Protein AF-A0A0C2FG57-F1 (afdb_monomer)

Structure (mmCIF, N/CA/C/O backbone):
data_AF-A0A0C2FG57-F1
#
_entry.id   AF-A0A0C2FG57-F1
#
loop_
_atom_site.group_PDB
_atom_site.id
_atom_site.type_symbol
_atom_site.label_atom_id
_atom_site.label_alt_id
_atom_site.label_comp_id
_atom_site.label_asym_id
_atom_site.label_entity_id
_atom_site.label_seq_id
_atom_site.pdbx_PDB_ins_code
_atom_site.Cartn_x
_atom_site.Cartn_y
_atom_site.Cartn_z
_atom_site.occupancy
_atom_site.B_iso_or_equiv
_atom_site.auth_seq_id
_atom_site.auth_comp_id
_atom_site.auth_asym_id
_atom_site.auth_atom_id
_atom_site.pdbx_PDB_model_num
ATOM 1 N N . MET A 1 1 ? -1.251 2.344 -1.201 1.00 79.00 1 MET A N 1
ATOM 2 C CA . MET A 1 1 ? 0.182 1.981 -1.328 1.00 79.00 1 MET A CA 1
ATOM 3 C C . MET A 1 1 ? 0.920 3.168 -1.913 1.00 79.00 1 MET A C 1
ATOM 5 O O . MET A 1 1 ? 0.392 3.776 -2.837 1.00 79.00 1 MET A O 1
ATOM 9 N N . PHE A 1 2 ? 2.111 3.463 -1.394 1.00 85.00 2 PHE A N 1
ATOM 10 C CA . PHE A 1 2 ? 2.962 4.559 -1.859 1.00 85.00 2 PHE A CA 1
ATOM 11 C C . PHE A 1 2 ? 4.258 3.983 -2.429 1.00 85.00 2 PHE A C 1
ATOM 13 O O . PHE A 1 2 ? 4.974 3.278 -1.714 1.00 85.00 2 PHE A O 1
ATOM 20 N N . LEU A 1 3 ? 4.571 4.262 -3.696 1.00 85.31 3 LEU A N 1
ATOM 21 C CA . LEU A 1 3 ? 5.857 3.868 -4.276 1.00 85.31 3 LEU A CA 1
ATOM 22 C C . LEU A 1 3 ? 6.853 5.013 -4.138 1.00 85.31 3 LEU A C 1
ATOM 24 O O . LEU A 1 3 ? 6.662 6.079 -4.714 1.00 85.31 3 LEU A O 1
ATOM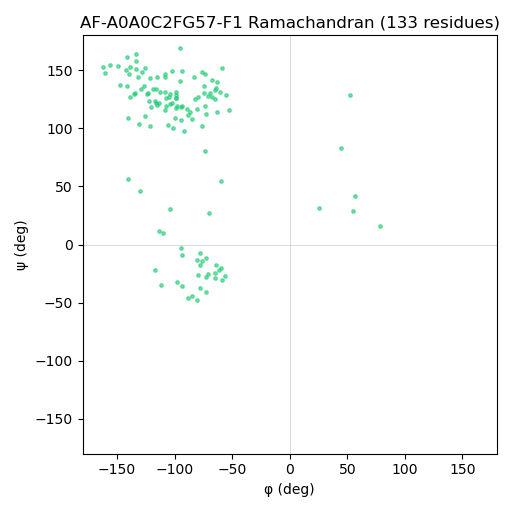 28 N N . GLN A 1 4 ? 7.946 4.765 -3.423 1.00 88.06 4 GLN A N 1
ATOM 29 C CA . GLN A 1 4 ? 8.990 5.762 -3.234 1.00 88.06 4 GLN A CA 1
ATOM 30 C C . GLN A 1 4 ? 10.027 5.702 -4.360 1.00 88.06 4 GLN A C 1
ATOM 32 O O . GLN A 1 4 ? 10.412 6.740 -4.892 1.00 88.06 4 GLN A O 1
ATOM 37 N N . GLN A 1 5 ? 10.489 4.502 -4.732 1.00 87.12 5 GLN A N 1
ATOM 38 C CA . GLN A 1 5 ? 11.542 4.345 -5.739 1.00 87.12 5 GLN A CA 1
ATOM 39 C C . GLN A 1 5 ? 11.567 2.935 -6.350 1.00 87.12 5 GLN A C 1
ATOM 41 O O . GLN A 1 5 ? 11.326 1.947 -5.653 1.00 87.12 5 GLN A O 1
ATOM 46 N N . ILE A 1 6 ? 11.941 2.841 -7.632 1.00 85.56 6 ILE A N 1
ATOM 47 C CA . ILE A 1 6 ? 12.431 1.595 -8.247 1.00 85.56 6 ILE A CA 1
ATOM 48 C C . ILE A 1 6 ? 13.939 1.529 -7.998 1.00 85.56 6 ILE A C 1
ATOM 50 O O . ILE A 1 6 ? 14.676 2.393 -8.484 1.00 85.56 6 ILE A O 1
ATOM 54 N N . LEU A 1 7 ? 14.376 0.550 -7.209 1.00 86.12 7 LEU A N 1
ATOM 55 C CA . LEU A 1 7 ? 15.781 0.383 -6.842 1.00 86.12 7 LEU A CA 1
ATOM 56 C C . LEU A 1 7 ? 16.564 -0.307 -7.958 1.00 86.12 7 LEU A C 1
ATOM 58 O O . LEU A 1 7 ? 17.633 0.173 -8.316 1.00 86.12 7 LEU A O 1
ATOM 62 N N . ASP A 1 8 ? 16.028 -1.408 -8.486 1.00 84.00 8 ASP A N 1
ATOM 63 C CA . ASP A 1 8 ? 16.683 -2.227 -9.509 1.00 84.00 8 ASP A CA 1
ATOM 64 C C . ASP A 1 8 ? 15.672 -3.139 -10.224 1.00 84.00 8 ASP A C 1
ATOM 66 O O . ASP A 1 8 ? 14.655 -3.524 -9.634 1.00 84.00 8 ASP A O 1
ATOM 70 N N . VAL A 1 9 ? 15.964 -3.500 -11.473 1.00 82.31 9 VAL A N 1
ATOM 71 C CA . VAL A 1 9 ? 15.196 -4.455 -12.283 1.00 82.31 9 VAL A CA 1
ATOM 72 C C . VAL A 1 9 ? 16.173 -5.461 -12.882 1.00 82.31 9 VAL A C 1
ATOM 74 O O . VAL A 1 9 ? 16.874 -5.177 -13.847 1.00 82.31 9 VAL A O 1
ATOM 77 N N . ASP A 1 10 ? 16.201 -6.665 -12.321 1.00 82.00 10 ASP A N 1
ATOM 78 C CA . ASP A 1 10 ? 17.014 -7.764 -12.825 1.00 82.00 10 ASP A CA 1
ATOM 79 C C . ASP A 1 10 ? 16.194 -8.598 -13.812 1.00 82.00 10 ASP A C 1
ATOM 81 O O . ASP A 1 10 ? 15.419 -9.483 -13.432 1.00 82.00 10 ASP A O 1
ATOM 85 N N . GLU A 1 11 ? 16.371 -8.330 -15.103 1.00 76.94 11 GLU A N 1
ATOM 86 C CA . GLU A 1 11 ? 15.618 -9.013 -16.159 1.00 76.94 11 GLU A CA 1
ATOM 87 C C . GLU A 1 11 ? 16.041 -10.479 -16.323 1.00 76.94 11 GLU A C 1
ATOM 89 O O . GLU A 1 11 ? 15.248 -11.306 -16.778 1.00 76.94 11 GLU A O 1
ATOM 94 N N . LYS A 1 12 ? 17.283 -10.826 -15.948 1.00 79.94 12 LYS A N 1
ATOM 95 C CA . LYS A 1 12 ? 17.795 -12.202 -16.053 1.00 79.94 12 LYS A CA 1
ATOM 96 C C . LYS A 1 12 ? 17.159 -13.096 -15.004 1.00 79.94 12 LYS A C 1
ATOM 98 O O . LYS A 1 12 ? 16.819 -14.239 -15.304 1.00 79.94 12 LYS A O 1
ATOM 103 N N . ASN A 1 13 ? 17.007 -12.571 -13.792 1.00 80.12 13 ASN A N 1
ATOM 104 C CA . ASN A 1 13 ? 16.400 -13.285 -12.674 1.00 80.12 13 ASN A CA 1
ATOM 105 C C . ASN A 1 13 ? 14.899 -12.992 -12.515 1.00 80.12 13 ASN A C 1
ATOM 107 O O . ASN A 1 13 ? 14.259 -13.612 -11.669 1.00 80.12 13 ASN A O 1
ATOM 111 N N . GLN A 1 14 ? 14.332 -12.105 -13.341 1.00 72.56 14 GLN A N 1
ATOM 112 C CA . GLN A 1 14 ? 12.930 -11.670 -13.291 1.00 72.56 14 GLN A CA 1
ATOM 113 C C . GLN A 1 14 ? 12.540 -11.078 -11.928 1.00 72.56 14 GLN A C 1
ATOM 115 O O . GLN A 1 14 ? 11.469 -11.361 -11.386 1.00 72.56 14 GLN A O 1
ATOM 120 N N . LEU A 1 15 ? 13.430 -10.267 -11.355 1.00 79.25 15 LEU A N 1
ATOM 121 C CA . LEU A 1 15 ? 13.248 -9.654 -10.042 1.00 79.25 15 LEU A CA 1
ATOM 122 C C . LEU A 1 15 ? 13.178 -8.137 -10.163 1.00 79.25 15 LEU A C 1
ATOM 124 O O . LEU A 1 15 ? 14.018 -7.514 -10.800 1.00 79.25 15 LEU A O 1
ATOM 128 N N . VAL A 1 16 ? 12.195 -7.541 -9.494 1.00 81.31 16 VAL A N 1
ATOM 129 C CA . VAL A 1 16 ? 12.063 -6.088 -9.378 1.00 81.31 16 VAL A CA 1
ATOM 130 C C . VAL A 1 16 ? 12.202 -5.707 -7.915 1.00 81.31 16 VAL A C 1
ATOM 132 O O . VAL A 1 16 ? 11.449 -6.184 -7.065 1.00 81.31 16 VAL A O 1
ATOM 135 N N . SER A 1 17 ? 13.160 -4.832 -7.632 1.00 83.75 17 SER A N 1
ATOM 136 C CA . SER A 1 17 ? 13.421 -4.300 -6.300 1.00 83.75 17 SER A CA 1
ATOM 137 C C . SER A 1 17 ? 12.776 -2.927 -6.164 1.00 83.75 17 SER A C 1
ATOM 139 O O . SER A 1 17 ? 13.139 -1.980 -6.864 1.00 83.75 17 SER A O 1
ATOM 141 N N . LEU A 1 18 ? 11.820 -2.806 -5.244 1.00 85.56 18 LEU A N 1
ATOM 142 C CA . LEU A 1 18 ? 11.064 -1.578 -5.001 1.00 85.56 18 LEU A CA 1
ATOM 143 C C . LEU A 1 18 ? 11.241 -1.124 -3.556 1.00 85.56 18 LEU A C 1
ATOM 145 O O . LEU A 1 18 ? 11.238 -1.939 -2.635 1.00 85.56 18 LEU A O 1
ATOM 149 N N . ASN A 1 19 ? 11.313 0.189 -3.361 1.00 87.69 19 ASN A N 1
ATOM 150 C CA . ASN A 1 19 ? 11.068 0.802 -2.067 1.00 87.69 19 ASN A CA 1
ATOM 151 C C . ASN A 1 19 ? 9.639 1.353 -2.062 1.00 87.69 19 ASN A C 1
ATOM 153 O O . ASN A 1 19 ? 9.340 2.328 -2.760 1.00 87.69 19 ASN A O 1
ATOM 157 N N . ALA A 1 20 ? 8.756 0.706 -1.308 1.00 85.38 20 ALA A N 1
ATOM 158 C CA . ALA A 1 20 ? 7.349 1.061 -1.231 1.00 85.38 20 ALA A CA 1
ATOM 159 C C . ALA A 1 20 ? 6.822 0.946 0.198 1.00 85.38 20 ALA A C 1
ATOM 161 O O . ALA A 1 20 ? 7.211 0.057 0.956 1.00 85.38 20 ALA A O 1
ATOM 162 N N . TRP A 1 21 ? 5.881 1.825 0.528 1.00 85.62 21 TRP A N 1
ATOM 163 C CA . TRP A 1 21 ? 5.178 1.832 1.799 1.00 85.62 21 TRP A CA 1
ATOM 164 C C . TRP A 1 21 ? 3.774 1.270 1.613 1.00 85.62 21 TRP A C 1
ATOM 166 O O . TRP A 1 21 ? 2.951 1.779 0.839 1.00 85.62 21 TRP A O 1
ATOM 176 N N . LEU A 1 22 ? 3.503 0.200 2.350 1.00 81.12 22 LEU A N 1
ATOM 177 C CA . LEU A 1 22 ? 2.191 -0.413 2.435 1.00 81.12 22 LEU A CA 1
ATOM 178 C C . LEU A 1 22 ? 1.480 0.168 3.654 1.00 81.12 22 LEU A C 1
ATOM 180 O O . LEU A 1 22 ? 1.959 0.048 4.779 1.00 81.12 22 LEU A O 1
ATOM 184 N N . SER A 1 23 ? 0.360 0.840 3.402 1.00 83.25 23 SER A N 1
ATOM 185 C CA . SER A 1 23 ? -0.507 1.385 4.441 1.00 83.25 23 SER A CA 1
ATOM 186 C C . SER A 1 23 ? -1.766 0.542 4.488 1.00 83.25 23 SER A C 1
ATOM 188 O O . SER A 1 23 ? -2.415 0.355 3.457 1.00 83.25 23 SER A O 1
ATOM 190 N N . TYR A 1 24 ? -2.083 0.035 5.673 1.00 80.75 24 TYR A N 1
ATOM 191 C CA . TYR 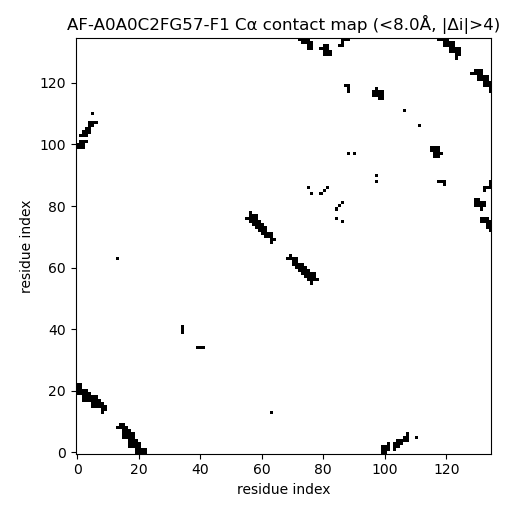A 1 24 ? -3.271 -0.762 5.926 1.00 80.75 24 TYR A CA 1
ATOM 192 C C . TYR A 1 24 ? -4.035 -0.147 7.083 1.00 80.75 24 TYR A C 1
ATOM 194 O O . TYR A 1 24 ? -3.448 0.187 8.111 1.00 80.75 24 TYR A O 1
ATOM 202 N N . THR A 1 25 ? -5.348 -0.074 6.922 1.00 82.62 25 THR A N 1
ATOM 203 C CA . THR A 1 25 ? -6.269 0.347 7.971 1.00 82.62 25 THR A CA 1
ATOM 204 C C . THR A 1 25 ? -7.254 -0.787 8.182 1.00 82.62 25 THR A C 1
ATOM 206 O O . THR A 1 25 ? -7.903 -1.232 7.237 1.00 82.62 25 THR A O 1
ATOM 209 N N . TRP A 1 26 ? -7.354 -1.276 9.413 1.00 83.19 26 TRP A N 1
ATOM 210 C CA . TRP A 1 26 ? -8.336 -2.284 9.795 1.00 83.19 26 TRP A CA 1
ATOM 211 C C . TRP A 1 26 ? -9.015 -1.877 11.099 1.00 83.19 26 TRP A C 1
ATOM 213 O O . TRP A 1 26 ? -8.484 -1.076 11.867 1.00 83.19 26 TRP A O 1
ATOM 223 N N . GLN A 1 27 ? -10.205 -2.423 11.335 1.00 81.00 27 GLN A N 1
ATOM 224 C CA . GLN A 1 27 ? -10.916 -2.280 12.601 1.00 81.00 27 GLN A CA 1
ATOM 225 C C . GLN A 1 27 ? -10.798 -3.583 13.388 1.00 81.00 27 GLN A C 1
ATOM 227 O O . GLN A 1 27 ? -11.085 -4.655 12.856 1.00 81.00 27 GLN A O 1
ATOM 232 N N . ASP A 1 28 ? -10.389 -3.488 14.651 1.00 81.06 28 ASP A N 1
ATOM 233 C CA . ASP A 1 28 ? -10.318 -4.617 15.578 1.00 81.06 28 ASP A CA 1
ATOM 234 C C . ASP A 1 28 ? -11.308 -4.396 16.726 1.00 81.06 28 ASP A C 1
ATOM 236 O O . ASP A 1 28 ? -11.209 -3.418 17.468 1.00 81.06 28 ASP A O 1
ATOM 240 N N . TYR A 1 29 ? -12.266 -5.311 16.881 1.00 81.62 29 TYR A N 1
ATOM 241 C CA . TYR A 1 29 ? -13.293 -5.236 17.923 1.00 81.62 29 TYR A CA 1
ATOM 242 C C . TYR A 1 29 ? -12.715 -5.360 19.342 1.00 81.62 29 TYR A C 1
ATOM 244 O O . TYR A 1 29 ? -13.332 -4.891 20.297 1.00 81.62 29 TYR A O 1
ATOM 252 N N . SER A 1 30 ? -11.545 -5.988 19.491 1.00 83.25 30 SER A N 1
ATOM 253 C CA . SER A 1 30 ? -10.872 -6.169 20.783 1.00 83.25 30 SER A CA 1
ATOM 254 C C . SER A 1 30 ? -10.163 -4.896 21.249 1.00 83.25 30 SER A C 1
ATOM 256 O O . SER A 1 30 ? -9.850 -4.768 22.431 1.00 83.25 30 SER A O 1
ATOM 258 N N . LEU A 1 31 ? -9.922 -3.950 20.334 1.00 84.06 31 LEU A N 1
ATOM 259 C CA . LEU A 1 31 ? -9.248 -2.672 20.583 1.00 84.06 31 LEU A CA 1
ATOM 260 C C . LEU A 1 31 ? -10.232 -1.494 20.629 1.00 84.06 31 LEU A C 1
ATOM 262 O O . LEU A 1 31 ? -9.876 -0.367 20.298 1.00 84.06 31 LEU A O 1
ATOM 266 N N . VAL A 1 32 ? -11.470 -1.746 21.058 1.00 85.56 32 VAL A N 1
ATOM 267 C CA . VAL A 1 32 ? -12.491 -0.717 21.290 1.00 85.56 32 VAL A CA 1
ATOM 268 C C . VAL A 1 32 ? -12.654 -0.494 22.791 1.00 85.56 32 VAL A C 1
ATOM 270 O O . VAL A 1 32 ? -12.903 -1.433 23.546 1.00 85.56 32 VAL A 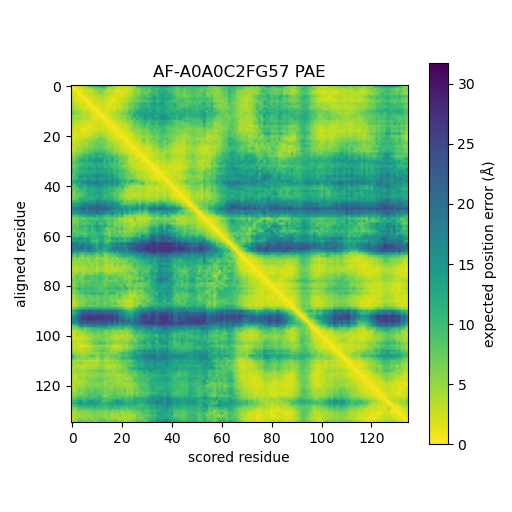O 1
ATOM 273 N N . TRP A 1 33 ? -12.546 0.759 23.232 1.00 87.94 33 TRP A N 1
ATOM 274 C CA . TRP A 1 33 ? -12.763 1.160 24.622 1.00 87.94 33 TRP A CA 1
ATOM 275 C C . TRP A 1 33 ? -13.653 2.402 24.709 1.00 87.94 33 TRP A C 1
ATOM 277 O O . TRP A 1 33 ? -13.866 3.107 23.726 1.00 87.94 33 TRP A O 1
ATOM 287 N N . ASP A 1 34 ? -14.187 2.654 25.901 1.00 90.19 34 ASP A N 1
ATOM 288 C CA . ASP A 1 34 ? -14.980 3.843 26.215 1.00 90.19 34 ASP A CA 1
ATOM 289 C C . ASP A 1 34 ? -14.043 4.974 26.684 1.00 90.19 34 ASP A C 1
ATOM 291 O O . ASP A 1 34 ? -13.454 4.838 27.763 1.00 90.19 34 ASP A O 1
ATOM 295 N N . PRO A 1 35 ? -13.866 6.070 25.917 1.00 92.06 35 PRO A N 1
ATOM 296 C CA . PRO A 1 35 ? -12.925 7.134 26.267 1.00 92.06 35 PRO A CA 1
ATOM 297 C C . PRO A 1 35 ? -13.224 7.781 27.621 1.00 92.06 35 PRO A C 1
ATOM 299 O O . PRO A 1 35 ? -12.294 8.195 28.310 1.00 92.06 35 PRO A O 1
ATOM 302 N N . GLU A 1 36 ? -14.490 7.831 28.049 1.00 91.88 36 GLU A N 1
ATOM 303 C CA . GLU A 1 36 ? -14.871 8.444 29.327 1.00 91.88 36 GLU A CA 1
ATOM 304 C C . GLU A 1 36 ? -14.285 7.688 30.528 1.00 91.88 36 GLU A C 1
ATOM 306 O O . GLU A 1 36 ? -13.973 8.288 31.556 1.00 91.88 36 GLU A O 1
ATOM 311 N N . LYS A 1 37 ? -14.060 6.375 30.385 1.00 91.81 37 LYS A N 1
ATOM 312 C CA . LYS A 1 37 ? -13.444 5.534 31.424 1.00 91.81 37 LYS A CA 1
ATOM 313 C C . LYS A 1 37 ? -11.922 5.644 31.479 1.00 91.81 37 LYS A C 1
ATOM 315 O O . LYS A 1 37 ? -11.326 5.184 32.449 1.00 91.81 37 LYS A O 1
ATOM 320 N N . TYR A 1 38 ? -11.305 6.240 30.462 1.00 89.06 38 TYR A N 1
ATOM 321 C CA . TYR A 1 38 ? -9.854 6.333 30.301 1.00 89.06 38 TYR A CA 1
ATOM 322 C C . TYR A 1 38 ? -9.422 7.773 30.013 1.00 89.06 38 TYR A C 1
ATOM 324 O O . TYR A 1 38 ? -8.641 8.020 29.100 1.00 89.06 38 TYR A O 1
ATOM 332 N N . GLU A 1 39 ? -9.958 8.730 30.774 1.00 88.38 39 GLU A N 1
ATOM 333 C CA . GLU A 1 39 ? -9.540 10.143 30.744 1.00 88.38 39 GLU A CA 1
ATOM 334 C C . GLU A 1 39 ? -9.588 10.795 29.344 1.00 88.38 39 GLU A C 1
ATOM 336 O O . GLU A 1 39 ? -8.842 11.724 29.043 1.00 88.38 39 GLU A O 1
ATOM 341 N N . GLY A 1 40 ? -10.479 10.323 28.469 1.00 90.69 40 GLY A N 1
ATOM 342 C CA . GLY A 1 40 ? -10.662 10.856 27.121 1.00 90.69 40 GLY A CA 1
ATOM 343 C C . GLY A 1 40 ? -9.616 10.405 26.097 1.00 90.69 40 GLY A C 1
ATOM 344 O O . GLY A 1 40 ? -9.520 11.024 25.038 1.00 90.69 40 GLY A O 1
ATOM 345 N N . ILE A 1 41 ? -8.839 9.350 26.367 1.00 89.94 41 ILE A N 1
ATOM 346 C CA . ILE A 1 41 ? -7.869 8.810 25.402 1.00 89.94 41 ILE A CA 1
ATOM 347 C C . ILE A 1 41 ? -8.606 8.247 24.177 1.00 89.94 41 ILE A C 1
ATOM 349 O O . ILE A 1 41 ? -9.469 7.382 24.315 1.00 89.94 41 ILE A O 1
ATOM 353 N N . GLN A 1 42 ? -8.242 8.723 22.982 1.00 85.62 42 GLN A N 1
ATOM 354 C CA . GLN A 1 42 ? -8.830 8.306 21.695 1.00 85.62 42 GLN A CA 1
ATOM 355 C C . GLN A 1 42 ? -7.823 7.637 20.748 1.00 85.62 42 GLN A C 1
ATOM 357 O O . GLN A 1 42 ? -8.231 6.890 19.866 1.00 85.62 42 GLN A O 1
ATOM 362 N N . ASP A 1 43 ? -6.523 7.887 20.926 1.00 86.06 43 ASP A N 1
ATOM 363 C CA . ASP A 1 43 ? -5.454 7.323 20.095 1.00 86.06 43 ASP A CA 1
ATOM 364 C C . ASP A 1 43 ? -4.379 6.696 20.990 1.00 86.06 43 ASP A C 1
ATOM 366 O O . ASP A 1 43 ? -3.954 7.290 21.986 1.00 86.06 43 ASP A O 1
ATOM 370 N N . ILE A 1 44 ? -3.952 5.485 20.635 1.00 85.62 44 ILE A N 1
ATOM 371 C CA . ILE A 1 44 ? -2.923 4.716 21.332 1.00 85.62 44 ILE A CA 1
ATOM 372 C C . ILE A 1 44 ? -1.968 4.152 20.285 1.00 85.62 44 ILE A C 1
ATOM 374 O O . ILE A 1 44 ? -2.375 3.508 19.320 1.00 85.62 44 ILE A O 1
ATOM 378 N N . ARG A 1 45 ? -0.667 4.350 20.509 1.00 84.56 45 ARG A N 1
ATOM 379 C CA . ARG A 1 45 ? 0.387 3.856 19.620 1.00 84.56 45 ARG A CA 1
ATOM 380 C C . ARG A 1 45 ? 1.124 2.700 20.267 1.00 84.56 45 ARG A C 1
ATOM 382 O O . ARG A 1 45 ? 1.771 2.867 21.299 1.00 84.56 45 ARG A O 1
ATOM 389 N N . PHE A 1 46 ? 1.069 1.544 19.623 1.00 81.06 46 PHE A N 1
ATOM 390 C CA . PHE A 1 46 ? 1.831 0.372 20.028 1.00 81.06 46 PHE A CA 1
ATOM 391 C C . PHE A 1 46 ? 3.142 0.294 19.237 1.00 81.06 46 PHE A C 1
ATOM 393 O O . PHE A 1 46 ? 3.153 0.597 18.040 1.00 81.06 46 PHE A O 1
ATOM 400 N N . PRO A 1 47 ? 4.261 -0.107 19.864 1.00 80.25 47 PRO A N 1
ATOM 401 C CA . PRO A 1 47 ? 5.500 -0.328 19.134 1.00 80.25 47 PRO A CA 1
ATOM 402 C C . PRO A 1 47 ? 5.320 -1.501 18.161 1.00 80.25 47 PRO A C 1
ATOM 404 O O . PRO A 1 47 ? 4.827 -2.559 18.543 1.00 80.25 47 PRO A O 1
ATOM 407 N N . GLY A 1 48 ? 5.752 -1.338 16.907 1.00 66.19 48 GLY A N 1
ATOM 408 C CA . GLY A 1 48 ? 5.597 -2.367 15.867 1.00 66.19 48 GLY A CA 1
ATOM 409 C C . GLY A 1 48 ? 6.275 -3.709 16.189 1.00 66.19 48 GLY A C 1
ATOM 410 O O . GLY A 1 48 ? 5.876 -4.734 15.647 1.00 66.19 48 GLY A O 1
ATOM 411 N N . SER A 1 49 ? 7.243 -3.714 17.113 1.00 66.12 49 SER A N 1
ATOM 412 C CA . SER A 1 49 ? 7.939 -4.904 17.624 1.00 66.12 49 SER A CA 1
ATOM 413 C C . SER A 1 49 ? 7.149 -5.710 18.659 1.00 66.12 49 SER A C 1
ATOM 415 O O . SER A 1 49 ? 7.600 -6.774 19.075 1.00 66.12 49 SER A O 1
ATOM 417 N N . ALA A 1 50 ? 6.000 -5.212 19.119 1.00 58.62 50 ALA A N 1
ATOM 418 C CA . ALA A 1 50 ? 5.131 -5.954 20.014 1.00 58.62 50 ALA A CA 1
ATOM 419 C C . ALA A 1 50 ? 4.223 -6.874 19.187 1.00 58.62 50 ALA A C 1
ATOM 421 O O . ALA A 1 50 ? 3.258 -6.413 18.580 1.00 58.62 50 ALA A O 1
ATOM 422 N N . ASP A 1 51 ? 4.472 -8.183 19.232 1.00 66.19 51 ASP A N 1
ATOM 423 C CA . ASP A 1 51 ? 3.596 -9.235 18.672 1.00 66.19 51 ASP A CA 1
ATOM 424 C C . ASP A 1 51 ? 2.282 -9.411 19.467 1.00 66.19 51 ASP A C 1
ATOM 426 O O . ASP A 1 51 ? 1.696 -10.486 19.528 1.00 66.19 51 ASP A O 1
ATOM 430 N N . HIS A 1 52 ? 1.823 -8.347 20.126 1.00 71.38 52 HIS A N 1
ATOM 431 C CA . HIS A 1 52 ? 0.659 -8.360 21.008 1.00 71.38 52 HIS A CA 1
ATOM 432 C C . HIS A 1 52 ? -0.631 -7.960 20.282 1.00 71.38 52 HIS A C 1
ATOM 434 O O . HIS A 1 52 ? -1.707 -8.067 20.861 1.00 71.38 52 HIS A O 1
ATOM 440 N N . ILE A 1 53 ? -0.529 -7.489 19.034 1.00 80.50 53 ILE A N 1
ATOM 441 C CA . ILE A 1 53 ? -1.665 -7.068 18.212 1.00 80.50 53 ILE A CA 1
ATOM 442 C C . ILE A 1 53 ? -1.644 -7.853 16.910 1.00 80.50 53 ILE A C 1
ATOM 444 O O . ILE A 1 53 ? -0.617 -7.916 16.230 1.00 80.50 53 ILE A O 1
ATOM 448 N N . TRP A 1 54 ? -2.792 -8.437 16.570 1.00 80.06 54 TRP A N 1
ATOM 449 C CA . TRP A 1 54 ? -2.977 -9.129 15.305 1.00 80.06 54 TRP A CA 1
ATOM 450 C C . TRP A 1 54 ? -2.856 -8.142 14.140 1.00 80.06 54 TRP A C 1
ATOM 452 O O . TRP A 1 54 ? -3.414 -7.044 14.165 1.00 80.06 54 TRP A O 1
ATOM 462 N N . ARG A 1 55 ? -2.112 -8.543 13.111 1.00 78.81 55 ARG A N 1
ATOM 463 C CA . ARG A 1 55 ? -1.943 -7.796 11.865 1.00 78.81 55 ARG A CA 1
ATOM 464 C C . ARG A 1 55 ? -2.165 -8.758 10.700 1.00 78.81 55 ARG A C 1
ATOM 466 O O . ARG A 1 55 ? -1.778 -9.920 10.813 1.00 78.81 55 ARG A O 1
ATOM 473 N N . PRO A 1 56 ? -2.774 -8.307 9.597 1.00 72.19 56 PRO A N 1
ATOM 474 C CA . PRO A 1 56 ? -3.029 -9.175 8.459 1.00 72.19 56 PRO A CA 1
ATOM 475 C C . PRO A 1 56 ? -1.723 -9.570 7.752 1.00 72.19 56 PRO A C 1
ATOM 477 O O . PRO A 1 56 ? -0.917 -8.712 7.394 1.00 72.19 56 PRO A O 1
ATOM 480 N N . ASP A 1 57 ? -1.540 -10.870 7.506 1.00 72.25 57 ASP A N 1
ATOM 481 C CA . ASP A 1 57 ? -0.424 -11.397 6.712 1.00 72.25 57 ASP A CA 1
ATOM 482 C C . ASP A 1 57 ? -0.686 -11.149 5.223 1.00 72.25 57 ASP A C 1
ATOM 484 O O . ASP A 1 57 ? -1.472 -11.869 4.600 1.00 72.25 57 ASP A O 1
ATOM 488 N N . ILE A 1 58 ? -0.045 -10.129 4.651 1.00 71.75 58 ILE A N 1
ATOM 489 C CA . ILE A 1 58 ? -0.200 -9.771 3.240 1.00 71.75 58 ILE A CA 1
ATOM 490 C C . ILE A 1 58 ? 1.078 -10.129 2.490 1.00 71.75 58 ILE A C 1
ATOM 492 O O . ILE A 1 58 ? 2.147 -9.576 2.747 1.00 71.75 58 ILE A O 1
ATOM 496 N N . LEU A 1 59 ? 0.956 -11.069 1.554 1.00 71.56 59 LEU A N 1
ATOM 497 C CA . LEU A 1 59 ? 2.068 -11.535 0.729 1.00 71.56 59 LEU A CA 1
ATOM 498 C C . LEU A 1 59 ? 2.006 -10.924 -0.665 1.00 71.56 59 LEU A C 1
ATOM 500 O O . LEU A 1 59 ? 0.919 -10.667 -1.178 1.00 71.56 59 LEU A O 1
ATOM 504 N N . LEU A 1 60 ? 3.182 -10.737 -1.266 1.00 64.31 60 LEU A N 1
ATOM 505 C CA . LEU A 1 60 ? 3.356 -10.227 -2.619 1.00 64.31 60 LEU A CA 1
ATOM 506 C C . LEU A 1 60 ? 3.601 -11.378 -3.606 1.00 64.31 60 LEU A C 1
ATOM 508 O O . LEU A 1 60 ? 4.542 -12.151 -3.427 1.00 64.31 60 LEU A O 1
ATOM 512 N N . TYR A 1 61 ? 2.805 -11.464 -4.674 1.00 52.81 61 TYR A N 1
ATOM 513 C CA . TYR A 1 61 ? 3.014 -12.428 -5.762 1.00 52.81 61 TYR A CA 1
ATOM 514 C C . TYR A 1 61 ? 3.151 -11.723 -7.122 1.00 52.81 61 TYR A C 1
ATOM 516 O O . TYR A 1 61 ? 2.301 -10.904 -7.467 1.00 52.81 61 TYR A O 1
ATOM 524 N N . ASN A 1 62 ? 4.197 -12.058 -7.894 1.00 62.50 62 ASN A N 1
ATOM 525 C CA . ASN A 1 62 ? 4.563 -11.389 -9.156 1.00 62.50 62 ASN A CA 1
ATOM 526 C C . ASN A 1 62 ? 4.699 -12.367 -10.348 1.00 62.50 62 ASN A C 1
ATOM 528 O O . ASN A 1 62 ? 5.003 -13.546 -10.160 1.00 62.50 62 ASN A O 1
ATOM 532 N N . ARG A 1 63 ? 4.461 -11.879 -11.578 1.00 55.75 63 ARG A N 1
ATOM 533 C CA . ARG A 1 63 ? 4.659 -12.567 -12.875 1.00 55.75 63 ARG A CA 1
ATOM 534 C C . ARG A 1 63 ? 5.217 -11.578 -13.916 1.00 55.75 63 ARG A C 1
ATOM 536 O O . ARG A 1 63 ? 4.687 -10.479 -13.999 1.00 55.75 63 ARG A O 1
ATOM 543 N N . PHE A 1 64 ? 6.216 -11.979 -14.717 1.00 46.94 64 PHE A N 1
ATOM 544 C CA . PHE A 1 64 ? 6.986 -11.089 -15.614 1.00 46.94 64 PHE A CA 1
ATOM 545 C C . PHE A 1 64 ? 7.274 -11.704 -17.007 1.00 46.94 64 PHE A C 1
ATOM 547 O O . PHE A 1 64 ? 7.798 -12.821 -17.073 1.00 46.94 64 PHE A O 1
ATOM 554 N N . PRO A 1 65 ? 6.939 -11.008 -18.116 1.00 43.50 65 PRO A N 1
ATOM 555 C CA . PRO A 1 65 ? 7.587 -11.218 -19.423 1.00 43.50 65 PRO A CA 1
ATOM 556 C C . PRO A 1 65 ? 7.907 -9.918 -20.223 1.00 43.50 65 PRO A C 1
ATOM 558 O O . PRO A 1 65 ? 7.207 -8.923 -20.098 1.00 43.50 65 PRO A O 1
ATOM 561 N N . PHE A 1 66 ? 8.946 -9.997 -21.072 1.00 47.91 66 PHE A N 1
ATOM 562 C CA . PHE A 1 66 ? 9.767 -8.938 -21.712 1.00 47.91 66 PHE A CA 1
ATOM 563 C C . PHE A 1 66 ? 9.112 -7.863 -22.628 1.00 47.91 66 PHE A C 1
ATOM 565 O O . PHE A 1 66 ? 8.171 -8.181 -23.350 1.00 47.91 66 PHE A O 1
ATOM 572 N N . ASP A 1 67 ? 9.766 -6.675 -22.667 1.00 66.81 67 ASP A N 1
ATOM 573 C CA . ASP A 1 67 ? 9.502 -5.376 -23.354 1.00 66.81 67 ASP A CA 1
ATOM 574 C C . ASP A 1 67 ? 8.104 -4.762 -23.130 1.00 66.81 67 ASP A C 1
ATOM 576 O O . ASP A 1 67 ? 7.090 -5.431 -23.276 1.00 66.81 67 ASP A O 1
ATOM 580 N N . ASP A 1 68 ? 8.061 -3.477 -22.734 1.00 64.69 68 ASP A N 1
ATOM 581 C CA . ASP A 1 68 ? 6.994 -2.904 -21.886 1.00 64.69 68 ASP A CA 1
ATOM 582 C C . ASP A 1 68 ? 6.668 -3.842 -20.712 1.00 64.69 68 ASP A C 1
ATOM 584 O O . ASP A 1 68 ? 5.747 -4.657 -20.736 1.00 64.69 68 ASP A O 1
ATOM 588 N N . GLN A 1 69 ? 7.469 -3.740 -19.651 1.00 67.50 69 GLN A N 1
ATOM 589 C CA . GLN A 1 69 ? 7.405 -4.686 -18.542 1.00 67.50 69 GLN A CA 1
ATOM 590 C C . GLN A 1 69 ? 6.147 -4.466 -17.696 1.00 67.50 69 GLN A C 1
ATOM 592 O O . GLN A 1 69 ? 6.025 -3.472 -16.975 1.00 67.50 69 GLN A O 1
ATOM 597 N N . ILE A 1 70 ? 5.230 -5.432 -17.727 1.00 74.94 70 ILE A N 1
ATOM 598 C CA . ILE A 1 70 ? 4.068 -5.456 -16.836 1.00 74.94 70 ILE A CA 1
ATOM 599 C C . ILE A 1 70 ? 4.410 -6.316 -15.623 1.00 74.94 70 ILE A C 1
ATOM 601 O O . ILE A 1 70 ? 4.472 -7.542 -15.705 1.00 74.94 70 ILE A O 1
ATOM 605 N N . CYS A 1 71 ? 4.619 -5.655 -14.487 1.00 75.94 71 CYS A N 1
ATOM 606 C CA . CYS A 1 71 ? 4.834 -6.309 -13.201 1.00 75.94 71 CYS A CA 1
ATOM 607 C C . CYS A 1 71 ? 3.528 -6.324 -12.411 1.00 75.94 71 CYS A C 1
ATOM 609 O O . CYS A 1 71 ? 2.907 -5.279 -12.212 1.00 75.94 71 CYS A O 1
ATOM 611 N N . TYR A 1 72 ? 3.135 -7.496 -11.921 1.00 81.12 72 TYR A N 1
ATOM 612 C CA . TYR A 1 72 ? 1.954 -7.624 -11.077 1.00 81.12 72 TYR A CA 1
ATOM 613 C C . TYR A 1 72 ? 2.379 -7.662 -9.620 1.00 81.12 72 TYR A C 1
ATOM 615 O O . TYR A 1 72 ? 3.183 -8.497 -9.218 1.00 81.12 72 TYR A O 1
ATOM 623 N N . LEU A 1 73 ? 1.806 -6.780 -8.814 1.00 82.06 73 LEU A N 1
ATOM 624 C CA . LEU A 1 73 ? 1.913 -6.867 -7.370 1.00 82.06 73 LEU A CA 1
ATOM 625 C C . LEU A 1 73 ? 0.569 -7.365 -6.861 1.00 82.06 73 LEU A C 1
ATOM 627 O O . LEU A 1 73 ? -0.387 -6.602 -6.857 1.00 82.06 73 LEU A O 1
ATOM 631 N N . LYS A 1 74 ? 0.481 -8.650 -6.503 1.00 84.19 74 LYS A N 1
ATOM 632 C CA . LYS A 1 74 ? -0.730 -9.205 -5.888 1.00 84.19 74 LYS A CA 1
ATOM 633 C C . LYS A 1 74 ? -0.570 -9.260 -4.384 1.00 84.19 74 LYS A C 1
ATOM 635 O O . LYS A 1 74 ? 0.301 -9.981 -3.904 1.00 84.19 74 LYS A O 1
ATOM 640 N N . PHE A 1 75 ? -1.435 -8.551 -3.684 1.00 86.25 75 PHE A N 1
ATOM 641 C CA . PHE A 1 75 ? -1.579 -8.523 -2.242 1.00 86.25 75 PHE A CA 1
ATOM 642 C C . PHE A 1 75 ? -2.785 -9.372 -1.851 1.00 86.25 75 PHE A C 1
ATOM 644 O O . PHE A 1 75 ? -3.909 -9.139 -2.292 1.00 86.25 75 PHE A O 1
ATOM 651 N N . GLY A 1 76 ? -2.559 -10.380 -1.017 1.00 88.00 76 GLY A N 1
ATOM 652 C CA . GLY A 1 76 ? -3.611 -11.280 -0.557 1.00 88.00 76 GLY A CA 1
ATOM 653 C C . GLY A 1 76 ? -3.327 -11.793 0.841 1.00 88.00 76 GLY A C 1
ATOM 654 O O . GLY A 1 76 ? -2.164 -11.882 1.243 1.00 88.00 76 GLY A O 1
ATOM 655 N N . SER A 1 77 ? -4.388 -12.153 1.567 1.00 86.75 77 SER A N 1
ATOM 656 C CA . SER A 1 77 ? -4.223 -12.886 2.818 1.00 86.75 77 SER A CA 1
ATOM 657 C C . SER A 1 77 ? -3.846 -14.334 2.527 1.00 86.75 77 SER A C 1
ATOM 659 O O . SER A 1 77 ? -4.496 -15.005 1.726 1.00 86.75 77 SER A O 1
ATOM 661 N N . TRP A 1 78 ? -2.796 -14.817 3.188 1.00 78.88 78 TRP A N 1
ATOM 662 C CA . TRP A 1 78 ? -2.407 -16.226 3.109 1.00 78.88 78 TRP A CA 1
ATOM 663 C C . TRP A 1 78 ? -3.290 -17.124 3.985 1.00 78.88 78 TRP A C 1
ATOM 665 O O . TRP A 1 78 ? -3.624 -18.246 3.610 1.00 78.88 78 TRP A O 1
ATOM 675 N N . THR A 1 79 ? -3.666 -16.615 5.158 1.00 81.00 79 THR A N 1
ATOM 676 C CA . THR A 1 79 ? -4.294 -17.400 6.229 1.00 81.00 79 THR A CA 1
ATOM 677 C C . THR A 1 79 ? -5.816 -17.258 6.241 1.00 81.00 79 THR A C 1
ATOM 679 O O . THR A 1 79 ? -6.524 -18.201 6.595 1.00 81.00 79 THR A O 1
ATOM 682 N N . PHE A 1 80 ? -6.338 -16.092 5.850 1.00 86.38 80 PHE A N 1
ATOM 683 C CA . PHE A 1 80 ? -7.761 -15.776 5.944 1.00 86.38 80 PHE A CA 1
ATOM 684 C C . PHE A 1 80 ? -8.433 -15.754 4.571 1.00 86.38 80 PHE A C 1
ATOM 686 O O . PHE A 1 80 ? -7.863 -15.328 3.570 1.00 86.38 80 PHE A O 1
ATOM 693 N N . HIS A 1 81 ? -9.681 -16.213 4.548 1.00 88.88 81 HIS A N 1
ATOM 694 C CA . HIS A 1 81 ? -10.568 -16.162 3.391 1.00 88.88 81 HIS A CA 1
ATOM 695 C C . HIS A 1 81 ? -11.464 -14.912 3.463 1.00 88.88 81 HIS A C 1
ATOM 697 O O . HIS A 1 81 ? -11.568 -14.260 4.502 1.00 88.88 81 HIS A O 1
ATOM 703 N N . GLY A 1 82 ? -12.161 -14.605 2.371 1.00 88.00 82 GLY A N 1
ATOM 704 C CA . GLY A 1 82 ? -12.900 -13.360 2.149 1.00 88.00 82 GLY A CA 1
ATOM 705 C C . GLY A 1 82 ? -14.073 -13.085 3.087 1.00 88.00 82 GLY A C 1
ATOM 706 O O . GLY A 1 82 ? -14.496 -11.941 3.189 1.00 88.00 82 GLY A O 1
ATOM 707 N N . TYR A 1 83 ? -14.596 -14.095 3.790 1.00 88.12 83 TYR A N 1
ATOM 708 C CA . TYR A 1 83 ? -15.614 -13.871 4.827 1.00 88.12 83 TYR A CA 1
ATOM 709 C C . TYR A 1 83 ? -15.016 -13.386 6.150 1.00 88.12 83 TYR A C 1
ATOM 711 O O . TYR A 1 83 ? -15.709 -12.736 6.926 1.00 88.12 83 TYR A O 1
ATOM 719 N N . ALA A 1 84 ? -13.750 -13.711 6.414 1.00 86.94 84 ALA A N 1
ATOM 720 C CA . ALA A 1 84 ? -13.039 -13.275 7.610 1.00 86.94 84 ALA A CA 1
ATOM 721 C C . ALA A 1 84 ? -12.250 -11.982 7.362 1.00 86.94 84 ALA A C 1
ATOM 723 O O . ALA A 1 84 ? -12.144 -11.146 8.254 1.00 86.94 84 ALA A O 1
ATOM 724 N N . LEU A 1 85 ? -11.697 -11.824 6.158 1.00 86.62 85 LEU A N 1
ATOM 725 C CA . LEU A 1 85 ? -10.868 -10.687 5.785 1.00 86.62 85 LEU A CA 1
ATOM 726 C C . LEU A 1 85 ? -11.193 -10.261 4.355 1.00 86.62 85 LEU A C 1
ATOM 728 O O . LEU A 1 85 ? -10.836 -10.944 3.395 1.00 86.62 85 LEU A O 1
ATOM 732 N N . ASP A 1 86 ? -11.854 -9.114 4.224 1.00 87.81 86 ASP A N 1
ATOM 733 C CA . ASP A 1 86 ? -12.206 -8.536 2.931 1.00 87.81 86 ASP A CA 1
ATOM 734 C C . ASP A 1 86 ? -11.247 -7.396 2.565 1.00 87.81 86 ASP A C 1
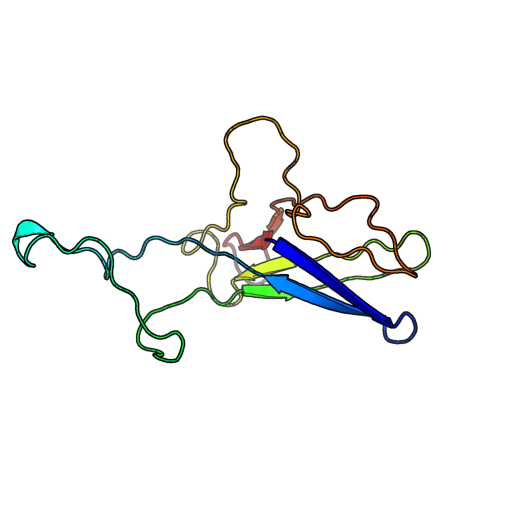ATOM 736 O O . ASP A 1 86 ? -11.357 -6.281 3.074 1.00 87.81 86 ASP A O 1
ATOM 740 N N . LEU A 1 87 ? -10.271 -7.688 1.698 1.00 87.44 87 LEU A N 1
ATOM 741 C CA . LEU A 1 87 ? -9.334 -6.682 1.197 1.00 87.44 87 LEU A CA 1
ATOM 742 C C . LEU A 1 87 ? -10.050 -5.730 0.239 1.00 87.44 87 LEU A C 1
ATOM 744 O O . LEU A 1 87 ? -10.666 -6.165 -0.736 1.00 87.44 87 LEU A O 1
ATOM 748 N N . GLN A 1 88 ? -9.915 -4.432 0.491 1.00 87.88 88 GLN A N 1
ATOM 749 C CA . GLN A 1 88 ? -10.462 -3.362 -0.337 1.00 87.88 88 GLN A CA 1
ATOM 750 C C . GLN A 1 88 ? -9.361 -2.359 -0.679 1.00 87.88 88 GLN A C 1
ATOM 752 O O . GLN A 1 88 ? -8.423 -2.164 0.097 1.00 87.88 88 GLN A O 1
ATOM 757 N N . ILE A 1 89 ? -9.465 -1.739 -1.856 1.00 86.06 89 ILE A N 1
ATOM 758 C CA . ILE A 1 89 ? -8.568 -0.648 -2.234 1.00 86.06 89 ILE A CA 1
ATOM 759 C C . ILE A 1 89 ? -9.070 0.618 -1.551 1.00 86.06 89 ILE A C 1
ATOM 761 O O . ILE A 1 89 ? -10.244 0.963 -1.681 1.00 86.06 89 ILE A O 1
ATOM 765 N N . ASP A 1 90 ? -8.176 1.293 -0.833 1.00 78.00 90 ASP A N 1
ATOM 766 C CA . ASP A 1 90 ? -8.471 2.588 -0.234 1.00 78.00 90 ASP A CA 1
ATOM 767 C C . ASP A 1 90 ? -8.769 3.601 -1.348 1.00 78.00 90 ASP A C 1
ATOM 769 O O . ASP A 1 90 ? -7.929 3.875 -2.210 1.00 78.00 90 ASP A O 1
ATOM 773 N N . ALA A 1 91 ? -10.014 4.062 -1.388 1.00 67.31 91 ALA A N 1
ATOM 774 C CA . ALA A 1 91 ? -10.577 4.819 -2.487 1.00 67.31 91 ALA A CA 1
ATOM 775 C C . ALA A 1 91 ? -11.151 6.127 -1.962 1.00 67.31 91 ALA A C 1
ATOM 777 O O . ALA A 1 91 ? -12.206 6.138 -1.324 1.00 67.31 91 ALA A O 1
ATOM 778 N N . ASP A 1 92 ? -10.511 7.239 -2.311 1.00 61.06 92 ASP A N 1
ATOM 779 C CA . ASP A 1 92 ? -11.062 8.570 -2.077 1.00 61.06 92 ASP A CA 1
ATOM 780 C C . ASP A 1 92 ? -12.206 8.836 -3.079 1.00 61.06 92 ASP A C 1
ATOM 782 O O . ASP A 1 92 ? -12.025 9.419 -4.144 1.00 61.06 92 ASP A O 1
ATOM 786 N N . SER A 1 93 ? -13.382 8.284 -2.757 1.00 54.41 93 SER A N 1
ATOM 787 C CA . SER A 1 93 ? -14.768 8.609 -3.162 1.00 54.41 93 SER A CA 1
ATOM 788 C C . SER A 1 93 ? -15.073 9.330 -4.492 1.00 54.41 93 SER A C 1
ATOM 790 O O . SER A 1 93 ? -16.088 10.014 -4.616 1.00 54.41 93 SER A O 1
ATOM 792 N N . THR A 1 94 ? -14.288 9.146 -5.544 1.00 49.31 94 THR A N 1
ATOM 793 C CA . THR A 1 94 ? -14.584 9.666 -6.883 1.00 49.31 94 THR A CA 1
ATOM 794 C C . THR A 1 94 ? -14.148 8.645 -7.918 1.00 49.31 94 THR A C 1
ATOM 796 O O . THR A 1 94 ? -13.228 7.879 -7.657 1.00 49.31 94 THR A O 1
ATOM 799 N N . ASN A 1 95 ? -14.830 8.610 -9.067 1.00 54.94 95 ASN A N 1
ATOM 800 C CA . ASN A 1 95 ? -14.622 7.714 -10.216 1.00 54.94 95 ASN A CA 1
ATOM 801 C C . ASN A 1 95 ? -13.212 7.820 -10.844 1.00 54.94 95 ASN A C 1
ATOM 803 O O . ASN A 1 95 ? -13.061 8.093 -12.034 1.00 54.94 95 ASN A O 1
ATOM 807 N N . SER A 1 96 ? -12.174 7.645 -10.041 1.00 55.97 96 SER A N 1
ATOM 808 C CA . SER A 1 96 ? -10.781 7.585 -10.424 1.00 55.97 96 SER A CA 1
ATOM 809 C C . SER A 1 96 ? -10.404 6.112 -10.490 1.00 55.97 96 SER A C 1
ATOM 811 O O . SER A 1 96 ? -10.733 5.320 -9.607 1.00 55.97 96 SER A O 1
ATOM 813 N N . SER A 1 97 ? -9.764 5.723 -11.588 1.00 66.25 97 SER A N 1
ATOM 814 C CA . SER A 1 97 ? -9.092 4.434 -11.681 1.00 66.25 97 SER A CA 1
ATOM 815 C C . SER A 1 97 ? -8.151 4.314 -10.487 1.00 66.25 97 SER A C 1
ATOM 817 O O . SER A 1 97 ? -7.228 5.123 -10.376 1.00 66.25 97 SER A O 1
ATOM 819 N N . HIS A 1 98 ? -8.394 3.354 -9.592 1.00 80.19 98 HIS A N 1
ATOM 820 C CA . HIS A 1 98 ? -7.504 3.129 -8.461 1.00 80.19 98 HIS A CA 1
ATOM 821 C C . HIS A 1 98 ? -6.090 2.901 -8.986 1.00 80.19 98 HIS A C 1
ATOM 823 O O . HIS A 1 98 ? -5.875 2.083 -9.882 1.00 80.19 98 HIS A O 1
ATOM 829 N N . SER A 1 99 ? -5.131 3.642 -8.452 1.00 83.00 99 SER A N 1
ATOM 830 C CA . SER A 1 99 ? -3.732 3.524 -8.829 1.00 83.00 99 SER A CA 1
ATOM 831 C C . SER A 1 99 ? -2.850 3.671 -7.607 1.00 83.00 99 SER A C 1
ATOM 833 O O . SER A 1 99 ? -3.262 4.192 -6.570 1.00 83.00 99 SER A O 1
ATOM 835 N N . MET A 1 100 ? -1.614 3.214 -7.735 1.00 82.31 100 MET A N 1
ATOM 836 C CA . MET A 1 100 ? -0.605 3.457 -6.716 1.00 82.31 100 MET A CA 1
ATOM 837 C C . MET A 1 100 ? -0.327 4.958 -6.585 1.00 82.31 100 MET A C 1
ATOM 839 O O . MET A 1 100 ? -0.249 5.656 -7.598 1.00 82.31 100 MET A O 1
ATOM 843 N N . ASP A 1 101 ? -0.155 5.448 -5.357 1.00 84.62 101 ASP A N 1
ATOM 844 C CA . ASP A 1 101 ? 0.222 6.842 -5.143 1.00 84.62 101 ASP A CA 1
ATOM 845 C C . ASP A 1 101 ? 1.702 7.039 -5.510 1.00 84.62 101 ASP A C 1
ATOM 847 O O . ASP A 1 101 ? 2.595 6.397 -4.943 1.00 84.62 101 ASP A O 1
ATOM 851 N N . LEU A 1 102 ? 1.934 7.915 -6.492 1.00 84.50 102 LEU A N 1
ATOM 852 C CA . LEU A 1 102 ? 3.244 8.300 -7.020 1.00 84.50 102 LEU A CA 1
ATOM 853 C C . LEU A 1 102 ? 3.627 9.746 -6.649 1.00 84.50 102 LEU A C 1
ATOM 855 O O . LEU A 1 102 ? 4.611 10.266 -7.168 1.00 84.50 102 LEU A O 1
ATOM 859 N N . SER A 1 103 ? 2.883 10.411 -5.757 1.00 84.00 103 SER A N 1
ATOM 860 C CA . SER A 1 103 ? 3.108 11.811 -5.353 1.00 84.00 103 SER A CA 1
ATOM 861 C C . SER A 1 103 ? 4.515 12.089 -4.809 1.00 84.00 103 SER A C 1
ATOM 863 O O . SER A 1 103 ? 5.023 13.204 -4.925 1.00 84.00 103 SER A O 1
ATOM 865 N N . THR A 1 104 ? 5.157 11.067 -4.242 1.00 84.00 104 THR A N 1
ATOM 866 C CA . THR A 1 104 ? 6.505 11.122 -3.653 1.00 84.00 104 THR A CA 1
ATOM 867 C C . THR A 1 104 ? 7.530 10.282 -4.419 1.00 84.00 104 THR A C 1
ATOM 869 O O . THR A 1 104 ? 8.641 10.067 -3.930 1.00 84.00 104 THR A O 1
ATOM 872 N N . TYR A 1 105 ? 7.177 9.807 -5.617 1.00 87.25 105 TYR A N 1
ATOM 873 C CA . TYR A 1 105 ? 8.030 8.930 -6.407 1.00 87.25 105 TYR A CA 1
ATOM 874 C C . TYR A 1 105 ? 9.280 9.661 -6.907 1.00 87.25 105 TYR A C 1
ATOM 876 O O . TYR A 1 105 ? 9.204 10.703 -7.564 1.00 87.25 105 TYR A O 1
ATOM 884 N N . VAL A 1 106 ? 10.445 9.078 -6.634 1.00 88.00 106 VAL A N 1
ATOM 885 C CA . VAL A 1 106 ? 11.717 9.521 -7.200 1.00 88.00 106 VAL A CA 1
ATOM 886 C C . VAL A 1 106 ? 11.945 8.783 -8.514 1.00 88.00 106 VAL A C 1
ATOM 888 O O . VAL A 1 106 ? 12.084 7.558 -8.536 1.00 88.00 106 VAL A O 1
ATOM 891 N N . VAL A 1 107 ? 11.995 9.546 -9.607 1.00 84.06 107 VAL A N 1
ATOM 892 C CA . VAL A 1 107 ? 12.168 9.021 -10.967 1.00 84.06 107 VAL A CA 1
ATOM 893 C C . VAL A 1 107 ? 13.487 8.258 -11.090 1.00 84.06 107 VAL A C 1
ATOM 895 O O . VAL A 1 107 ? 14.544 8.748 -10.687 1.00 84.06 107 VAL A O 1
ATOM 898 N N . ASN A 1 108 ? 13.417 7.055 -11.658 1.00 81.50 108 ASN A N 1
ATOM 899 C CA . ASN A 1 108 ? 14.581 6.238 -11.977 1.00 81.50 108 ASN A CA 1
ATOM 900 C C . ASN A 1 108 ? 15.178 6.668 -13.338 1.00 81.50 108 ASN A C 1
ATOM 902 O O . ASN A 1 108 ? 14.451 7.068 -14.243 1.00 81.50 108 ASN A O 1
ATOM 906 N N . GLY A 1 109 ? 16.509 6.632 -13.477 1.00 81.19 109 GLY A N 1
ATOM 907 C CA . GLY A 1 109 ? 17.199 7.086 -14.695 1.00 81.19 109 GLY A CA 1
ATOM 908 C C . GLY A 1 109 ? 17.117 6.119 -15.882 1.00 81.19 109 GLY A C 1
ATOM 909 O O . GLY A 1 109 ? 17.424 6.513 -17.003 1.00 81.19 109 GLY A O 1
ATOM 910 N N . GLU A 1 110 ? 16.715 4.876 -15.636 1.00 78.69 110 GLU A N 1
ATOM 911 C CA . GLU A 1 110 ? 16.664 3.787 -16.614 1.00 78.69 110 GLU A CA 1
ATOM 912 C C . GLU A 1 110 ? 15.220 3.369 -16.926 1.00 78.69 110 GLU A C 1
ATOM 914 O O . GLU A 1 110 ? 14.892 3.080 -18.074 1.00 78.69 110 GLU A O 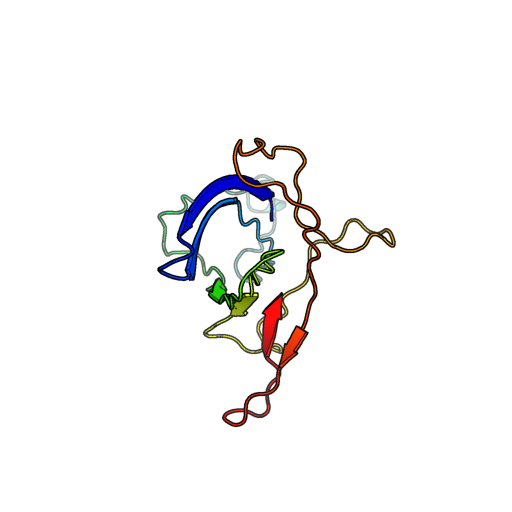1
ATOM 919 N N . TRP A 1 111 ? 14.331 3.428 -15.929 1.00 78.25 111 TRP A N 1
ATOM 920 C CA . TRP A 1 111 ? 12.948 2.960 -16.041 1.00 78.25 111 TRP A CA 1
ATOM 921 C C . TRP A 1 111 ? 11.932 4.078 -15.816 1.00 78.25 111 TRP A C 1
ATOM 923 O O . TRP A 1 111 ? 12.003 4.823 -14.839 1.00 78.25 111 TRP A O 1
ATOM 933 N N . THR A 1 112 ? 10.930 4.151 -16.694 1.00 80.75 112 THR A N 1
ATOM 934 C CA . THR A 1 112 ? 9.803 5.086 -16.572 1.00 80.75 112 THR A CA 1
ATOM 935 C C . THR A 1 112 ? 8.512 4.322 -16.304 1.00 80.75 112 THR A C 1
ATOM 937 O O . THR A 1 112 ? 8.193 3.365 -17.005 1.00 80.75 112 THR A O 1
ATOM 940 N N . ILE A 1 113 ? 7.744 4.758 -15.304 1.00 83.69 113 ILE A N 1
ATOM 941 C CA . ILE A 1 113 ? 6.427 4.186 -15.006 1.00 83.69 113 ILE A CA 1
ATOM 942 C C . ILE A 1 113 ? 5.401 4.780 -15.973 1.00 83.69 113 ILE A C 1
ATOM 944 O O . ILE A 1 113 ? 5.144 5.981 -15.943 1.00 83.69 113 ILE A O 1
ATOM 948 N N . ILE A 1 114 ? 4.801 3.931 -16.807 1.00 83.88 114 ILE A N 1
ATOM 949 C CA . ILE A 1 114 ? 3.751 4.333 -17.757 1.00 83.88 114 ILE A CA 1
ATOM 950 C C . ILE A 1 114 ? 2.376 4.336 -17.075 1.00 83.88 114 ILE A C 1
ATOM 952 O O . ILE A 1 114 ? 1.590 5.264 -17.251 1.00 83.88 114 ILE A O 1
ATOM 956 N N . SER A 1 115 ? 2.074 3.298 -16.290 1.00 82.31 115 SER A N 1
ATOM 957 C CA . SER A 1 115 ? 0.824 3.182 -15.536 1.00 82.31 115 SER A CA 1
ATOM 958 C C . SER A 1 115 ? 0.987 2.253 -14.332 1.00 82.31 115 SER A C 1
ATOM 960 O O . SER A 1 115 ? 1.846 1.373 -14.332 1.00 82.31 115 SER A O 1
ATOM 962 N N . SER A 1 116 ? 0.163 2.455 -13.305 1.00 85.88 116 SER A N 1
ATOM 963 C CA . SER A 1 116 ? 0.161 1.654 -12.074 1.00 85.88 116 SER A CA 1
ATOM 964 C C . SER A 1 116 ? -1.267 1.394 -11.561 1.00 85.88 116 SER A C 1
ATOM 966 O O . SER A 1 116 ? -1.593 1.775 -10.431 1.00 85.88 116 SER A O 1
ATOM 968 N N . PRO A 1 117 ? -2.157 0.796 -12.380 1.00 87.81 117 PRO A N 1
ATOM 969 C CA . PRO A 1 117 ? -3.530 0.530 -11.965 1.00 87.81 117 PRO A CA 1
ATOM 970 C C . PRO A 1 117 ? -3.572 -0.526 -10.853 1.00 87.81 117 PRO A C 1
ATOM 972 O O . PRO A 1 117 ? -2.839 -1.512 -10.889 1.00 87.81 117 PRO A O 1
ATOM 975 N N . ALA A 1 118 ? -4.465 -0.331 -9.888 1.00 86.81 118 ALA A N 1
ATOM 976 C CA . ALA A 1 118 ? -4.780 -1.286 -8.835 1.00 86.81 118 ALA A CA 1
ATOM 977 C C . ALA A 1 118 ? -6.174 -1.869 -9.092 1.00 86.81 118 ALA A C 1
ATOM 979 O O . ALA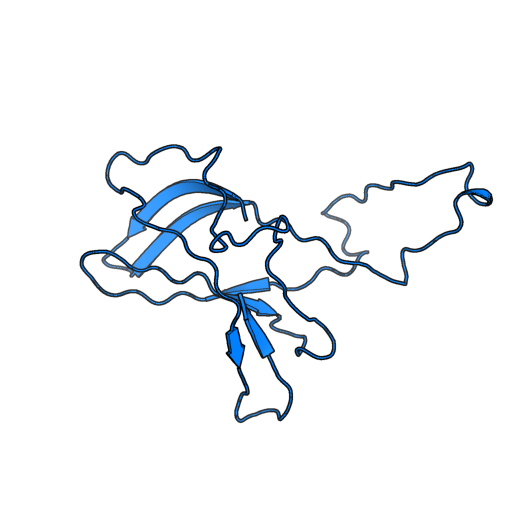 A 1 118 ? -7.128 -1.130 -9.347 1.00 86.81 118 ALA A O 1
ATOM 980 N N . VAL A 1 119 ? -6.300 -3.195 -9.041 1.00 87.88 119 VAL A N 1
ATOM 981 C CA . VAL A 1 119 ? -7.556 -3.893 -9.336 1.00 87.88 119 VAL A CA 1
ATOM 982 C C . VAL A 1 119 ? -7.798 -4.962 -8.287 1.00 87.88 119 VAL A C 1
ATOM 984 O O . VAL A 1 119 ? -6.951 -5.811 -8.046 1.00 87.88 119 VAL A O 1
ATOM 987 N N . ARG A 1 120 ? -8.997 -4.959 -7.705 1.00 88.50 120 ARG A N 1
ATOM 988 C CA . ARG A 1 120 ? -9.431 -6.017 -6.795 1.00 88.50 120 ARG A CA 1
ATOM 989 C C . ARG A 1 120 ? -9.946 -7.219 -7.586 1.00 88.50 120 ARG A C 1
ATOM 991 O O . ARG A 1 120 ? -10.895 -7.100 -8.359 1.00 88.50 120 ARG A O 1
ATOM 998 N N . GLU A 1 121 ? -9.379 -8.388 -7.325 1.00 90.44 121 GLU A N 1
ATOM 999 C CA . GLU A 1 121 ? -9.790 -9.681 -7.874 1.00 90.44 121 GLU A CA 1
ATOM 1000 C C . GLU A 1 121 ? -10.291 -10.601 -6.750 1.00 90.44 121 GLU A C 1
ATOM 1002 O O . GLU A 1 121 ? -9.763 -10.594 -5.642 1.00 90.44 121 GLU A O 1
ATOM 1007 N N . VAL A 1 122 ? -11.303 -11.430 -7.022 1.00 91.75 122 VAL A N 1
ATOM 1008 C CA . VAL A 1 122 ? -11.765 -12.466 -6.082 1.00 91.75 122 VAL A CA 1
ATOM 1009 C C . VAL A 1 122 ? -11.623 -13.823 -6.746 1.00 91.75 122 VAL A C 1
ATOM 1011 O O . VAL A 1 122 ? -12.259 -14.087 -7.765 1.00 91.75 122 VAL A O 1
ATOM 1014 N N . SER A 1 123 ? -10.795 -14.684 -6.160 1.00 90.44 123 SER A N 1
ATOM 1015 C CA . SER A 1 123 ? -10.529 -16.027 -6.676 1.00 90.44 123 SER A CA 1
ATOM 1016 C C . SER A 1 123 ? -11.168 -17.104 -5.802 1.00 90.44 123 SER A C 1
ATOM 1018 O O . SER A 1 123 ? -11.223 -16.969 -4.584 1.00 90.44 123 SER A O 1
ATOM 1020 N N . TYR A 1 124 ? -11.605 -18.200 -6.426 1.00 92.00 124 TYR A N 1
ATOM 1021 C CA . TYR A 1 124 ? -12.036 -19.425 -5.747 1.00 92.00 124 TYR A CA 1
ATOM 1022 C C . TYR A 1 124 ? -11.051 -20.540 -6.087 1.00 92.00 124 TYR A C 1
ATOM 1024 O O . TYR A 1 124 ? -10.841 -20.860 -7.261 1.00 92.00 124 TYR A O 1
ATOM 1032 N N . TYR A 1 125 ? -10.426 -21.128 -5.071 1.00 88.25 125 TYR A N 1
ATOM 1033 C CA . TYR A 1 125 ? -9.443 -22.190 -5.264 1.00 88.25 125 TYR A CA 1
ATOM 1034 C C . TYR A 1 125 ? -10.097 -23.566 -5.168 1.00 88.25 125 TYR A C 1
ATOM 1036 O O . TYR A 1 125 ? -11.034 -23.780 -4.415 1.00 88.25 125 TYR A O 1
ATOM 1044 N N . LYS A 1 126 ? -9.568 -24.556 -5.895 1.00 89.38 126 LYS A N 1
ATOM 1045 C CA . LYS A 1 126 ? -10.129 -25.922 -5.889 1.00 89.38 126 LYS A CA 1
ATOM 1046 C C . LYS A 1 126 ? -10.109 -26.596 -4.513 1.00 89.38 126 LYS A C 1
ATOM 1048 O O . LYS A 1 126 ? -10.840 -27.557 -4.308 1.00 89.38 126 LYS A O 1
ATOM 1053 N N . CYS A 1 127 ? -9.240 -26.140 -3.614 1.00 86.56 127 CYS A N 1
ATOM 1054 C CA . CYS A 1 127 ? -9.107 -26.689 -2.272 1.00 86.56 127 CYS A CA 1
ATOM 1055 C C . CYS A 1 127 ? -10.272 -26.311 -1.347 1.00 86.56 127 CYS A C 1
ATOM 1057 O O . CYS A 1 127 ? -10.561 -27.086 -0.440 1.00 86.56 127 CYS A O 1
ATOM 1059 N N . CYS A 1 128 ? -10.925 -25.162 -1.568 1.00 85.00 128 CYS A N 1
ATOM 1060 C CA . CYS A 1 128 ? -11.838 -24.554 -0.600 1.00 85.00 128 CYS A CA 1
ATOM 1061 C C . CYS A 1 128 ? -12.986 -23.797 -1.310 1.00 85.00 128 CYS A C 1
ATOM 1063 O O . CYS A 1 128 ? -12.724 -23.095 -2.287 1.00 85.00 128 CYS A O 1
ATOM 1065 N N . PRO A 1 129 ? -14.252 -23.907 -0.858 1.00 89.88 129 PRO A N 1
ATOM 1066 C CA . PRO A 1 129 ? -15.387 -23.201 -1.464 1.00 89.88 129 PRO A CA 1
ATOM 1067 C C . PRO A 1 129 ? -15.422 -21.689 -1.175 1.00 89.88 129 PRO A C 1
ATOM 1069 O O . PRO A 1 129 ? -16.221 -20.973 -1.779 1.00 89.88 129 PRO A O 1
ATOM 1072 N N . GLU A 1 130 ? -14.611 -21.196 -0.242 1.00 92.75 130 GLU A N 1
ATOM 1073 C CA . GLU A 1 130 ? -14.585 -19.7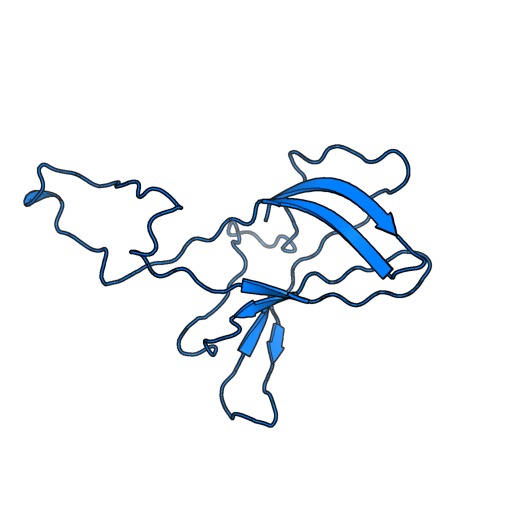99 0.177 1.00 92.75 130 GLU A CA 1
ATOM 1074 C C . GLU A 1 130 ? -13.879 -18.883 -0.845 1.00 92.75 130 GLU A C 1
ATOM 1076 O O . GLU A 1 130 ? -12.938 -19.306 -1.525 1.00 92.75 130 GLU A O 1
ATOM 1081 N N . PRO A 1 131 ? -14.301 -17.608 -0.952 1.00 93.38 131 PRO A N 1
ATOM 1082 C CA . PRO A 1 131 ? -13.625 -16.629 -1.795 1.00 93.38 131 PRO A CA 1
ATOM 1083 C C . PRO A 1 131 ? -12.304 -16.179 -1.167 1.00 93.38 131 PRO A C 1
ATOM 1085 O O . PRO A 1 131 ? -12.213 -16.018 0.046 1.00 93.38 131 PRO A O 1
ATOM 1088 N N . TYR A 1 132 ? -11.311 -15.874 -1.993 1.00 91.62 132 TYR A N 1
ATOM 1089 C CA . TYR A 1 132 ? -10.043 -15.276 -1.579 1.00 91.62 132 TYR A CA 1
ATOM 1090 C C . TYR A 1 132 ? -9.855 -13.947 -2.322 1.00 91.62 132 TYR A C 1
ATOM 1092 O O . TYR A 1 132 ? -9.546 -13.964 -3.521 1.00 91.62 132 TYR A O 1
ATOM 1100 N N . PRO A 1 133 ? -10.104 -12.801 -1.658 1.00 91.94 133 PRO A N 1
ATOM 1101 C CA . PRO A 1 133 ? -9.904 -11.488 -2.253 1.00 91.94 133 PRO A CA 1
ATOM 1102 C C . PRO A 1 133 ? -8.410 -11.157 -2.328 1.00 91.94 133 PRO A C 1
ATOM 1104 O O . PRO A 1 133 ? -7.662 -11.376 -1.375 1.00 91.94 133 PRO A O 1
ATOM 1107 N N . THR A 1 134 ? -7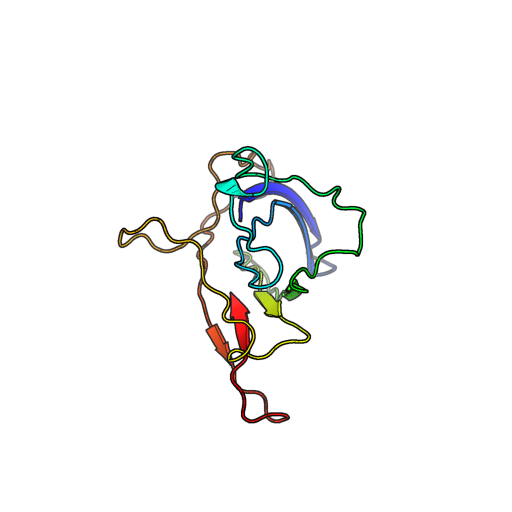.988 -10.612 -3.464 1.00 89.31 134 THR A N 1
ATOM 1108 C CA . THR A 1 134 ? -6.639 -10.096 -3.718 1.00 89.31 134 THR A CA 1
ATOM 1109 C C . THR A 1 134 ? -6.722 -8.727 -4.380 1.00 89.31 134 THR A C 1
ATOM 1111 O O . THR A 1 134 ? -7.678 -8.452 -5.105 1.00 89.31 134 THR A O 1
ATOM 1114 N N . VAL A 1 135 ? -5.724 -7.883 -4.153 1.00 85.75 135 VAL A N 1
ATOM 1115 C CA . VAL A 1 135 ? -5.590 -6.535 -4.729 1.00 85.75 135 VAL A CA 1
ATOM 1116 C C . VAL A 1 135 ? -4.253 -6.406 -5.438 1.00 85.75 135 VAL A C 1
ATOM 1118 O O . VAL A 1 135 ? -3.289 -7.021 -4.935 1.00 85.75 135 VAL A O 1
#

Solvent-accessible surface area (backbone atoms only — not comparable to full-atom values): 9113 Å² total; per-residue (Å²): 83,38,44,41,34,67,74,49,74,41,78,90,78,71,44,75,42,69,46,64,49,82,74,84,87,83,87,58,84,88,78,66,79,65,30,83,84,51,86,61,57,86,80,83,86,77,64,88,86,53,90,82,61,92,73,87,61,69,47,80,49,74,59,81,63,84,78,83,76,58,76,48,74,37,40,31,52,80,89,52,41,34,92,82,45,73,75,74,80,92,69,85,90,56,101,59,82,50,52,60,44,56,91,70,45,51,86,46,96,88,57,80,88,87,79,54,80,55,61,82,45,76,46,72,51,96,89,46,95,58,46,38,35,32,56

Sequence (135 aa):
MFLQQILDVDEKNQLVSLNAWLSYTWQDYSLVWDPEKYEGIQDIRFPGSADHIWRPDILLYNRFPFDDQICYLKFGSWTFHGYALDLQIDADSTNSSHSMDLSTYVVNGEWTIISSPAVREVSYYKCCPEPYPTV

Radius of gyration: 18.51 Å; Cα contacts (8 Å, |Δi|>4): 171; chains: 1; bounding box: 33×38×55 Å

Mean predicted aligned error: 9.03 Å

Organism: NCBI:txid51022

Foldseek 3Di:
DAWAEFPDQDPVVRDTDTDGDDDDDDDDPVPDDDCVVVVNDDDDDDDPPDPPDDDFDWDFDWDFDDDPTDIDTKTWGPPDFCVVDPDDQDDPPDPDQAFHDCVNYDDDPPDDDPGGGDDWDWDDDPVDRTIIIID

Secondary structure (DSSP, 8-state):
-EEEEEEEEETTTTEEEEEEE-------GGG---GGGGTT-------TT-TTS----EEEE----TTTT----EEEESS--TTT--------SSS---B-B-TTPBPPSS------B---EEEE-TT-SSEEEE-

pLDDT: mean 80.38, std 10.65, range [43.5, 93.38]

InterPro domains:
  IPR006201 Neurotransmitter-gated ion-channel [PTHR18945] (2-62)
  IPR006202 Neurotransmitter-gated ion-channel ligand-binding domain [PF02931] (1-62)
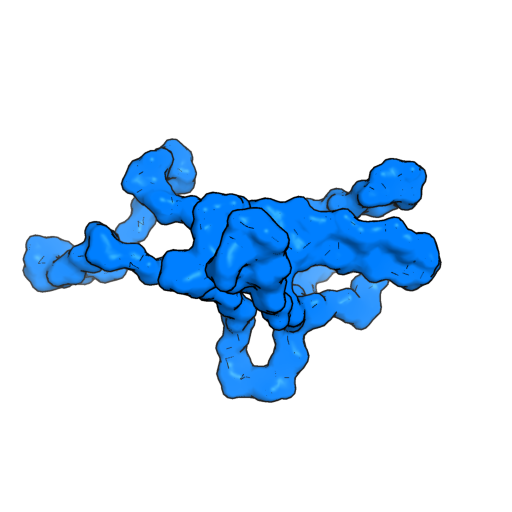  IPR006202 Neurotransmitter-gated ion-channel ligand-binding domain [PF02931] (63-133)
  IPR036734 Neurotransmitter-gated ion-channel ligand-binding domain superfamily [G3DSA:2.70.170.10] (1-62)
  IPR036734 Neurotransmitter-gated ion-channel ligand-binding domain superfamily [G3DSA:2.70.170.10] (63-135)
  IPR036734 Neurotransmitter-gated ion-channel ligand-binding domain superfamily [SSF63712] (1-134)